Protein AF-A0A2I1H1J3-F1 (afdb_monomer_lite)

Radius of gyration: 16.1 Å; chains: 1; bounding box: 43×46×36 Å

Structure (mmCIF, N/CA/C/O backbone):
data_AF-A0A2I1H1J3-F1
#
_entry.id   AF-A0A2I1H1J3-F1
#
loop_
_atom_site.group_PDB
_atom_site.id
_atom_site.type_symbol
_atom_site.label_atom_id
_atom_site.label_alt_id
_atom_site.label_comp_id
_atom_site.label_asym_id
_atom_site.label_entity_id
_atom_site.label_seq_id
_atom_site.pdbx_PDB_ins_code
_atom_site.Cartn_x
_atom_site.Cartn_y
_atom_site.Cartn_z
_atom_site.occupancy
_atom_site.B_iso_or_equiv
_atom_site.auth_seq_id
_atom_site.auth_comp_id
_atom_site.auth_asym_id
_atom_site.auth_atom_id
_atom_site.pdbx_PDB_model_num
ATOM 1 N N . MET A 1 1 ? -4.679 -10.889 -1.561 1.00 86.31 1 MET A N 1
ATOM 2 C CA . MET A 1 1 ? -4.062 -10.922 -0.211 1.00 86.31 1 MET A CA 1
ATOM 3 C C . MET A 1 1 ? -4.947 -10.312 0.877 1.00 86.31 1 MET A C 1
ATOM 5 O O . MET A 1 1 ? -5.263 -11.012 1.830 1.00 86.31 1 MET A O 1
ATOM 9 N N . ILE A 1 2 ? -5.384 -9.053 0.750 1.00 91.06 2 ILE A N 1
ATOM 10 C CA . ILE A 1 2 ? -6.146 -8.330 1.795 1.00 91.06 2 ILE A CA 1
ATOM 11 C C . ILE A 1 2 ? -7.369 -9.123 2.304 1.00 91.06 2 ILE A C 1
ATOM 13 O O . ILE A 1 2 ? -7.549 -9.277 3.508 1.00 91.06 2 ILE A O 1
ATOM 17 N N . ASN A 1 3 ? -8.158 -9.726 1.405 1.00 92.06 3 ASN A N 1
ATOM 18 C CA . ASN A 1 3 ? -9.296 -10.580 1.784 1.00 92.06 3 ASN A CA 1
ATOM 19 C C . ASN A 1 3 ? -8.911 -11.769 2.676 1.00 92.06 3 ASN A C 1
ATOM 21 O O . ASN A 1 3 ? -9.676 -12.155 3.556 1.00 92.06 3 ASN A O 1
ATOM 25 N N . HIS A 1 4 ? -7.735 -12.356 2.458 1.00 91.75 4 HIS A N 1
ATOM 26 C CA . HIS A 1 4 ? -7.240 -13.437 3.299 1.00 91.75 4 HIS A CA 1
ATOM 27 C C . HIS A 1 4 ? -6.828 -12.910 4.681 1.00 91.75 4 HIS A C 1
ATOM 29 O O . HIS A 1 4 ? -7.232 -13.499 5.676 1.00 91.75 4 HIS A O 1
ATOM 35 N N . LEU A 1 5 ? -6.124 -11.771 4.751 1.00 92.75 5 LEU A N 1
ATOM 36 C CA . LEU A 1 5 ? -5.789 -11.106 6.021 1.00 92.75 5 LEU A CA 1
ATOM 37 C C . LEU A 1 5 ? -7.047 -10.765 6.840 1.00 92.75 5 LEU A C 1
ATOM 39 O O . LEU A 1 5 ? -7.086 -10.988 8.047 1.00 92.75 5 LEU A O 1
ATOM 43 N N . ARG A 1 6 ? -8.124 -10.335 6.170 1.00 92.31 6 ARG A N 1
ATOM 44 C CA . ARG A 1 6 ? -9.433 -10.119 6.804 1.00 92.31 6 ARG A CA 1
ATOM 45 C C . ARG A 1 6 ? -10.005 -11.400 7.418 1.00 92.31 6 ARG A C 1
ATOM 47 O O . ARG A 1 6 ? -10.479 -11.366 8.547 1.00 92.31 6 ARG A O 1
ATOM 54 N N . ARG A 1 7 ? -9.950 -12.527 6.696 1.00 92.81 7 ARG A N 1
ATOM 55 C CA . ARG A 1 7 ? -10.462 -13.827 7.176 1.00 92.81 7 ARG A CA 1
ATOM 56 C C . ARG A 1 7 ? -9.697 -14.347 8.392 1.00 92.81 7 ARG A C 1
ATOM 58 O O . ARG A 1 7 ? -10.318 -14.905 9.285 1.00 92.81 7 ARG A O 1
ATOM 65 N N . VAL A 1 8 ? -8.379 -14.148 8.437 1.00 93.00 8 VAL A N 1
ATOM 66 C CA . VAL A 1 8 ? -7.539 -14.580 9.571 1.00 93.00 8 VAL A CA 1
ATOM 67 C C . VAL A 1 8 ? -7.526 -13.576 10.730 1.00 93.00 8 VAL A C 1
ATOM 69 O O . VAL A 1 8 ? -6.800 -13.771 11.698 1.00 93.00 8 VAL A O 1
ATOM 72 N N . GLY A 1 9 ? -8.324 -12.505 10.651 1.00 92.44 9 GLY A N 1
ATOM 73 C CA . GLY A 1 9 ? -8.470 -11.536 11.735 1.00 92.44 9 GLY A CA 1
ATOM 74 C C . GLY A 1 9 ? -7.231 -10.676 11.970 1.00 92.44 9 GLY A C 1
ATOM 75 O O . GLY A 1 9 ? -6.959 -10.325 13.117 1.00 92.44 9 GLY A O 1
ATOM 76 N N . ASP A 1 10 ? -6.503 -10.335 10.904 1.00 94.25 10 ASP A N 1
ATOM 77 C CA . ASP A 1 10 ? -5.283 -9.536 10.981 1.00 94.25 10 ASP A CA 1
ATOM 78 C C . ASP A 1 10 ? -5.485 -8.228 11.792 1.00 94.25 10 ASP A C 1
ATOM 80 O O . ASP A 1 10 ? -6.447 -7.491 11.530 1.00 94.25 10 ASP A O 1
ATOM 84 N N . PRO A 1 11 ? -4.609 -7.918 12.774 1.00 93.44 11 PRO A N 1
ATOM 85 C CA . PRO A 1 11 ? -4.817 -6.805 13.699 1.00 93.44 11 PRO A CA 1
ATOM 86 C C . PRO A 1 11 ? -4.933 -5.437 13.029 1.00 93.44 11 PRO A C 1
ATOM 88 O O . PRO A 1 11 ? -5.719 -4.611 13.497 1.00 93.44 11 PRO A O 1
ATOM 91 N N . LEU A 1 12 ? -4.174 -5.190 11.954 1.00 94.38 12 LEU A N 1
ATOM 92 C CA . LEU A 1 12 ? -4.230 -3.918 11.240 1.00 94.38 12 LEU A CA 1
ATOM 93 C C . LEU A 1 12 ? -5.479 -3.862 10.362 1.00 94.38 12 LEU A C 1
ATOM 95 O O . LEU A 1 12 ? -6.182 -2.853 10.369 1.00 94.38 12 LEU A O 1
ATOM 99 N N . ILE A 1 13 ? -5.807 -4.952 9.659 1.00 94.94 13 ILE A N 1
ATOM 100 C CA . ILE A 1 13 ? -7.008 -5.008 8.810 1.00 94.94 13 ILE A CA 1
ATOM 101 C C . ILE A 1 13 ? -8.285 -4.754 9.620 1.00 94.94 13 ILE A C 1
ATOM 103 O O . ILE A 1 13 ? -9.188 -4.074 9.136 1.00 94.94 13 ILE A O 1
ATOM 107 N N . ARG A 1 14 ? -8.346 -5.210 10.877 1.00 94.00 14 ARG A N 1
ATOM 108 C CA . ARG A 1 14 ? -9.486 -4.960 11.782 1.00 94.00 14 ARG A CA 1
ATOM 109 C C . ARG A 1 14 ? -9.678 -3.491 12.169 1.00 94.00 14 ARG A C 1
ATOM 111 O O . ARG A 1 14 ? -10.734 -3.156 12.696 1.00 94.00 14 ARG A O 1
ATOM 118 N N . LYS A 1 15 ? -8.689 -2.621 11.939 1.00 94.56 15 LYS A N 1
ATOM 119 C CA . LYS A 1 15 ? -8.800 -1.173 12.194 1.00 94.56 15 LYS A CA 1
ATOM 120 C C . LYS A 1 15 ? -9.496 -0.416 11.065 1.00 94.56 15 LYS A C 1
ATOM 122 O O . LYS A 1 15 ? -9.845 0.745 11.253 1.00 94.56 15 LYS A O 1
ATOM 127 N N . PHE A 1 16 ? -9.694 -1.040 9.905 1.00 92.75 16 PHE A N 1
ATOM 128 C CA . PHE A 1 16 ? -10.387 -0.408 8.790 1.00 92.75 16 PHE A CA 1
ATOM 129 C C . PHE A 1 16 ? -11.897 -0.613 8.890 1.00 92.75 16 PHE A C 1
ATOM 131 O O . PHE A 1 16 ? -12.374 -1.725 9.113 1.00 92.75 16 PHE A O 1
ATOM 138 N N . ASN A 1 17 ? -12.655 0.444 8.598 1.00 88.25 17 ASN A N 1
ATOM 139 C CA . ASN A 1 17 ? -14.065 0.292 8.257 1.00 88.25 17 ASN A CA 1
ATOM 140 C C . ASN A 1 17 ? -14.162 -0.508 6.953 1.00 88.25 17 ASN A C 1
ATOM 142 O O . ASN A 1 17 ? -13.478 -0.177 5.980 1.00 88.25 17 ASN A O 1
ATOM 146 N N . ASN A 1 18 ? -15.028 -1.525 6.911 1.00 85.06 18 ASN A N 1
ATOM 147 C CA . ASN A 1 18 ? -15.169 -2.385 5.732 1.00 85.06 18 ASN A CA 1
ATOM 148 C C . ASN A 1 18 ? -15.432 -1.566 4.458 1.00 85.06 18 ASN A C 1
ATOM 150 O O . ASN A 1 18 ? -14.759 -1.776 3.454 1.00 85.06 18 ASN A O 1
ATOM 154 N N . GLU A 1 19 ? -16.329 -0.583 4.517 1.00 87.12 19 GLU A N 1
ATOM 155 C CA . GLU A 1 19 ? -16.671 0.295 3.388 1.00 87.12 19 GLU A CA 1
ATOM 156 C C . GLU A 1 19 ? -15.478 1.096 2.854 1.00 87.12 19 GLU A C 1
ATOM 158 O O . GLU A 1 19 ? -15.380 1.348 1.659 1.00 87.12 19 GLU A O 1
ATOM 163 N N . HIS A 1 20 ? -14.524 1.452 3.716 1.00 87.56 20 HIS A N 1
ATOM 164 C CA . HIS A 1 20 ? -13.333 2.203 3.319 1.00 87.56 20 HIS A CA 1
ATOM 165 C C . HIS A 1 20 ? -12.200 1.314 2.798 1.00 87.56 20 HIS A C 1
ATOM 167 O O . HIS A 1 20 ? -11.262 1.834 2.192 1.00 87.56 20 HIS A O 1
ATOM 173 N N . LEU A 1 21 ? -12.259 0.003 3.047 1.00 91.94 21 LEU A N 1
ATOM 174 C CA . LEU A 1 21 ? -11.265 -0.959 2.572 1.00 91.94 21 LEU A CA 1
ATOM 175 C C . LEU A 1 21 ? -11.683 -1.617 1.250 1.00 91.94 21 LEU A C 1
ATOM 177 O O . LEU A 1 21 ? -10.824 -1.942 0.435 1.00 91.94 21 LEU A O 1
ATOM 181 N N . GLN A 1 22 ? -12.988 -1.787 1.013 1.00 92.56 22 GLN A N 1
ATOM 182 C CA . GLN A 1 22 ? -13.521 -2.419 -0.200 1.00 92.56 22 GLN A CA 1
ATOM 183 C C . GLN A 1 22 ? -13.042 -1.771 -1.513 1.00 92.56 22 GLN A C 1
ATOM 185 O O . GLN A 1 22 ? -12.648 -2.528 -2.400 1.00 92.56 22 GLN A O 1
ATOM 190 N N . PRO A 1 23 ? -12.978 -0.430 -1.660 1.00 92.75 23 PRO A N 1
ATOM 191 C CA . PRO A 1 23 ? -12.467 0.185 -2.886 1.00 92.75 23 PRO A CA 1
ATOM 192 C C . PRO A 1 23 ? -11.043 -0.268 -3.222 1.00 92.75 23 PRO A C 1
ATOM 194 O O . PRO A 1 23 ? -10.770 -0.644 -4.357 1.00 92.75 23 PRO A O 1
ATOM 197 N N . VAL A 1 24 ? -10.166 -0.338 -2.215 1.00 92.88 24 VAL A N 1
ATOM 198 C CA . VAL A 1 24 ? -8.774 -0.786 -2.378 1.00 92.88 24 VAL A CA 1
ATOM 199 C C . VAL A 1 24 ? -8.688 -2.278 -2.695 1.00 92.88 24 VAL A C 1
ATOM 201 O O . VAL A 1 24 ? -7.768 -2.705 -3.371 1.00 92.88 24 VAL A O 1
ATOM 204 N N . ILE A 1 25 ? -9.634 -3.092 -2.226 1.00 92.56 25 ILE A N 1
ATOM 205 C CA . ILE A 1 25 ? -9.666 -4.527 -2.548 1.00 92.56 25 ILE A CA 1
ATOM 206 C C . ILE A 1 25 ? -10.127 -4.762 -3.990 1.00 92.56 25 ILE A C 1
ATOM 208 O O . ILE A 1 25 ? -9.628 -5.678 -4.643 1.00 92.56 25 ILE A O 1
ATOM 212 N N . ASN A 1 26 ? -11.106 -3.984 -4.453 1.00 91.12 26 ASN A N 1
ATOM 213 C CA . ASN A 1 26 ? -11.849 -4.290 -5.674 1.00 91.12 26 ASN A CA 1
ATOM 214 C C . ASN A 1 26 ? -11.339 -3.533 -6.904 1.00 91.12 26 ASN A C 1
ATOM 216 O O . ASN A 1 26 ? -11.649 -3.941 -8.019 1.00 91.12 26 ASN A O 1
ATOM 220 N N . HIS A 1 27 ? -10.588 -2.443 -6.725 1.00 90.56 27 HIS A N 1
ATOM 221 C CA . HIS A 1 27 ? -10.226 -1.554 -7.825 1.00 90.56 27 HIS A CA 1
ATOM 222 C C . HIS A 1 27 ? -8.706 -1.414 -7.989 1.00 90.56 27 HIS A C 1
ATOM 224 O O . HIS A 1 27 ? -7.995 -0.968 -7.087 1.00 90.56 27 HIS A O 1
ATOM 230 N N . SER A 1 28 ? -8.209 -1.735 -9.188 1.00 88.81 28 SER A N 1
ATOM 231 C CA . SER A 1 28 ? -6.777 -1.731 -9.522 1.00 88.81 28 SER A CA 1
ATOM 232 C C . SER A 1 28 ? -6.124 -0.352 -9.414 1.00 88.81 28 SER A C 1
ATOM 234 O O . SER A 1 28 ? -4.973 -0.282 -9.007 1.00 88.81 28 SER A O 1
ATOM 236 N N . ALA A 1 29 ? -6.853 0.739 -9.678 1.00 89.75 29 ALA A N 1
ATOM 237 C CA . ALA A 1 29 ? -6.331 2.110 -9.550 1.00 89.75 29 ALA A CA 1
ATOM 238 C C . ALA A 1 29 ? -5.817 2.480 -8.141 1.00 89.75 29 ALA A C 1
ATOM 240 O O . ALA A 1 29 ? -5.108 3.466 -7.974 1.00 89.75 29 ALA A O 1
ATOM 241 N N . TYR A 1 30 ? -6.130 1.714 -7.090 1.00 91.31 30 TYR A N 1
ATOM 242 C CA . TYR A 1 30 ? -5.497 1.936 -5.782 1.00 91.31 30 TYR A CA 1
ATOM 243 C C . TYR A 1 30 ? -4.120 1.289 -5.660 1.00 91.31 30 TYR A C 1
ATOM 245 O O . TYR A 1 30 ? -3.388 1.643 -4.742 1.00 91.31 30 TYR A O 1
ATOM 253 N N . HIS A 1 31 ? -3.750 0.386 -6.564 1.00 90.94 31 HIS A N 1
ATOM 254 C CA . HIS A 1 31 ? -2.475 -0.319 -6.567 1.00 90.94 31 HIS A CA 1
ATOM 255 C C . HIS A 1 31 ? -1.458 0.385 -7.459 1.00 90.94 31 HIS A C 1
ATOM 257 O O . HIS A 1 31 ? -1.802 1.046 -8.432 1.00 90.94 31 HIS A O 1
ATOM 263 N N . SER A 1 32 ? -0.190 0.332 -7.068 1.00 90.62 32 SER A N 1
ATOM 264 C CA . SER A 1 32 ? 0.884 0.937 -7.852 1.00 90.62 32 SER A CA 1
ATOM 265 C C . SER A 1 32 ? 1.082 0.184 -9.171 1.00 90.62 32 SER A C 1
ATOM 267 O O . SER A 1 32 ? 1.084 -1.048 -9.148 1.00 90.62 32 SER A O 1
ATOM 269 N N . PRO A 1 33 ? 1.296 0.881 -10.296 1.00 91.00 33 PRO A N 1
ATOM 270 C CA . PRO A 1 33 ? 1.699 0.237 -11.536 1.00 91.00 33 PRO A CA 1
ATOM 271 C C . PRO A 1 33 ? 3.089 -0.398 -11.403 1.00 91.00 33 PRO A C 1
ATOM 273 O O . PRO A 1 33 ? 3.996 0.164 -10.786 1.00 91.00 33 PRO A O 1
ATOM 276 N N . GLU A 1 34 ? 3.248 -1.564 -12.027 1.00 93.00 34 GLU A N 1
ATOM 277 C CA . GLU A 1 34 ? 4.518 -2.275 -12.174 1.00 93.00 34 GLU A CA 1
ATOM 278 C C . GLU A 1 34 ? 5.058 -2.058 -13.592 1.00 93.00 34 GLU A C 1
ATOM 280 O O . GLU A 1 34 ? 4.486 -2.540 -14.572 1.00 93.00 34 GLU A O 1
ATOM 285 N N . ILE A 1 35 ? 6.165 -1.329 -13.715 1.00 92.31 35 ILE A N 1
ATOM 286 C CA . ILE A 1 35 ? 6.758 -0.944 -14.998 1.00 92.31 35 ILE A CA 1
ATOM 287 C C . ILE A 1 35 ? 8.025 -1.763 -15.211 1.00 92.31 35 ILE A C 1
ATOM 289 O O . ILE A 1 35 ? 8.907 -1.802 -14.358 1.00 92.31 35 ILE A O 1
ATOM 293 N N . SER A 1 36 ? 8.134 -2.440 -16.353 1.00 91.88 36 SER A N 1
ATOM 294 C CA . SER A 1 36 ? 9.368 -3.146 -16.696 1.00 91.88 36 SER A CA 1
ATOM 295 C C . SER A 1 36 ? 10.364 -2.177 -17.325 1.00 91.88 36 SER A C 1
ATOM 297 O O . SER A 1 36 ? 10.156 -1.716 -18.445 1.00 91.88 36 SER A O 1
ATOM 299 N N . GLU A 1 37 ? 11.485 -1.958 -16.652 1.00 92.25 37 GLU A N 1
ATOM 300 C CA . GLU A 1 37 ? 12.564 -1.079 -17.110 1.00 92.25 37 GLU A CA 1
ATOM 301 C C . GLU A 1 37 ? 13.866 -1.864 -17.275 1.00 92.25 37 GLU A C 1
ATOM 303 O O . GLU A 1 37 ? 14.034 -2.958 -16.723 1.00 92.25 37 GLU A O 1
ATOM 308 N N . THR A 1 38 ? 14.785 -1.333 -18.075 1.00 89.44 38 THR A N 1
ATOM 309 C CA . THR A 1 38 ? 16.139 -1.884 -18.188 1.00 89.44 38 THR A CA 1
ATOM 310 C C . THR A 1 38 ? 16.917 -1.529 -16.923 1.00 89.44 38 THR A C 1
ATOM 312 O O . THR A 1 38 ? 16.853 -0.399 -16.445 1.00 89.44 38 THR A O 1
ATOM 315 N N . ASP A 1 39 ? 17.610 -2.502 -16.334 1.00 87.25 39 ASP A N 1
ATOM 316 C CA . ASP A 1 39 ? 18.468 -2.250 -15.179 1.00 87.25 39 ASP A CA 1
ATOM 317 C C . ASP A 1 39 ? 19.853 -1.821 -15.673 1.00 87.25 39 ASP A C 1
ATOM 319 O O . ASP A 1 39 ? 20.711 -2.664 -15.919 1.00 87.25 39 ASP A O 1
ATOM 323 N N . GLU A 1 40 ? 20.043 -0.516 -15.883 1.00 83.81 40 GLU A N 1
ATOM 324 C CA . GLU A 1 40 ? 21.299 0.043 -16.413 1.00 83.81 40 GLU A CA 1
ATOM 325 C C . GLU A 1 40 ? 22.507 -0.240 -15.506 1.00 83.81 40 GLU A C 1
ATOM 327 O O . GLU A 1 40 ? 23.624 -0.396 -15.987 1.00 83.81 40 GLU A O 1
ATOM 332 N N . GLU A 1 41 ? 22.278 -0.397 -14.199 1.00 81.44 41 GLU A N 1
ATOM 333 C CA . GLU A 1 41 ? 23.307 -0.759 -13.216 1.00 81.44 41 GLU A CA 1
ATOM 334 C C . GLU A 1 41 ? 23.724 -2.235 -13.301 1.00 81.44 41 GLU A C 1
ATOM 336 O O . GLU A 1 41 ? 24.706 -2.649 -12.683 1.00 81.44 41 GLU A O 1
ATOM 341 N N . ASN A 1 42 ? 22.971 -3.062 -14.031 1.00 78.81 42 ASN A N 1
ATOM 342 C CA . ASN A 1 42 ? 23.224 -4.487 -14.136 1.00 78.81 42 ASN A CA 1
ATOM 343 C C . ASN A 1 42 ? 23.978 -4.814 -15.435 1.00 78.81 42 ASN A C 1
ATOM 345 O O . ASN A 1 42 ? 23.379 -4.766 -16.513 1.00 78.81 42 ASN A O 1
ATOM 349 N N . PRO A 1 43 ? 25.236 -5.294 -15.363 1.00 74.75 43 PRO A N 1
ATOM 350 C CA . PRO A 1 43 ? 26.037 -5.613 -16.548 1.00 74.75 43 PRO A CA 1
ATOM 351 C C . PRO A 1 43 ? 25.412 -6.691 -17.444 1.00 74.75 43 PRO A C 1
ATOM 353 O O . PRO A 1 43 ? 25.741 -6.795 -18.620 1.00 74.75 43 PRO A O 1
ATOM 356 N N . SER A 1 44 ? 24.505 -7.511 -16.897 1.00 80.94 44 SER A N 1
ATOM 357 C CA . SER A 1 44 ? 23.793 -8.545 -17.658 1.00 80.94 44 SER A CA 1
ATOM 358 C C . SER A 1 44 ? 22.590 -8.025 -18.458 1.00 80.94 44 SER A C 1
ATOM 360 O O . SER A 1 44 ? 21.914 -8.825 -19.105 1.00 80.94 44 SER A O 1
ATOM 362 N N . GLY A 1 45 ? 22.275 -6.724 -18.386 1.00 78.00 45 GLY A N 1
ATOM 363 C CA . GLY A 1 45 ? 21.159 -6.101 -19.110 1.00 78.00 45 GLY A CA 1
ATOM 364 C C . GLY A 1 45 ? 19.778 -6.630 -18.705 1.00 78.00 45 GLY A C 1
ATOM 365 O O . GLY A 1 45 ? 18.803 -6.500 -19.449 1.00 78.00 45 GLY A O 1
ATOM 366 N N . LYS A 1 46 ? 19.672 -7.288 -17.543 1.00 85.06 46 LYS A N 1
ATOM 367 C CA . LYS A 1 46 ? 18.402 -7.842 -17.063 1.00 85.06 46 LYS A CA 1
ATOM 368 C C . LYS A 1 46 ? 17.412 -6.716 -16.777 1.00 85.06 46 LYS A C 1
ATOM 370 O O . LYS A 1 46 ? 17.774 -5.637 -16.331 1.00 85.06 46 LYS A O 1
ATOM 375 N N . ARG A 1 47 ? 16.127 -6.989 -17.000 1.00 90.25 47 ARG A N 1
ATOM 376 C CA . ARG A 1 47 ? 15.057 -6.035 -16.685 1.00 90.25 47 ARG A CA 1
ATOM 377 C C . ARG A 1 47 ? 14.715 -6.057 -15.197 1.00 90.25 47 ARG A C 1
ATOM 379 O O . ARG A 1 47 ? 14.623 -7.134 -14.596 1.00 90.25 47 ARG A O 1
ATOM 386 N N . LYS A 1 48 ? 14.444 -4.879 -14.644 1.00 91.75 48 LYS A N 1
ATOM 387 C CA . LYS A 1 48 ? 13.864 -4.670 -13.312 1.00 91.75 48 LYS A CA 1
ATOM 388 C C . LYS A 1 48 ? 12.385 -4.306 -13.424 1.00 91.75 48 LYS A C 1
ATOM 390 O O . LYS A 1 48 ? 11.915 -3.886 -14.482 1.00 91.75 48 LYS A O 1
ATOM 395 N N . ILE A 1 49 ? 11.652 -4.515 -12.338 1.00 92.19 49 ILE A N 1
ATOM 396 C CA . ILE A 1 49 ? 10.289 -4.014 -12.173 1.00 92.19 49 ILE A CA 1
ATOM 397 C C . ILE A 1 49 ? 10.362 -2.790 -11.268 1.00 92.19 49 ILE A C 1
ATOM 399 O O . ILE A 1 49 ? 10.794 -2.898 -10.121 1.00 92.19 49 ILE A O 1
ATOM 403 N N . VAL A 1 50 ? 9.963 -1.639 -11.792 1.00 92.81 50 VAL A N 1
ATOM 404 C CA . VAL A 1 50 ? 9.892 -0.373 -11.069 1.00 92.81 50 VAL A CA 1
ATOM 405 C C . VAL A 1 50 ? 8.444 -0.108 -10.684 1.00 92.81 50 VAL A C 1
ATOM 407 O O . VAL A 1 50 ? 7.546 -0.150 -11.523 1.00 92.81 50 VAL A O 1
ATOM 410 N N . ILE A 1 51 ? 8.220 0.141 -9.398 1.00 92.00 51 ILE A N 1
ATOM 411 C CA . ILE A 1 51 ? 6.913 0.439 -8.825 1.00 92.00 51 ILE A CA 1
ATOM 412 C C . ILE A 1 51 ? 6.854 1.930 -8.511 1.00 92.00 51 ILE A C 1
ATOM 414 O O . ILE A 1 51 ? 7.521 2.398 -7.586 1.00 92.00 51 ILE A O 1
ATOM 418 N N . ARG A 1 52 ? 6.003 2.658 -9.235 1.00 92.62 52 ARG A N 1
ATOM 419 C CA . ARG A 1 52 ? 5.765 4.098 -9.038 1.00 92.62 52 ARG A CA 1
ATOM 420 C C . ARG A 1 52 ? 4.442 4.336 -8.326 1.00 92.62 52 ARG A C 1
ATOM 422 O O . ARG A 1 52 ? 3.530 3.519 -8.403 1.00 92.62 52 ARG A O 1
ATOM 429 N N . ASP A 1 53 ? 4.340 5.423 -7.573 1.00 91.69 53 ASP A N 1
ATOM 430 C CA . ASP A 1 53 ? 3.083 5.809 -6.921 1.00 91.69 53 ASP A CA 1
ATOM 431 C C . ASP A 1 53 ? 2.289 6.793 -7.773 1.00 91.69 53 ASP A C 1
ATOM 433 O O . ASP A 1 53 ? 2.836 7.470 -8.635 1.00 91.69 53 ASP A O 1
ATOM 437 N N . PHE A 1 54 ? 0.998 6.934 -7.474 1.00 91.88 54 PHE A N 1
ATOM 438 C CA . PHE A 1 54 ? 0.215 8.046 -8.002 1.00 91.88 54 PHE A CA 1
ATOM 439 C C . PHE A 1 54 ? 0.359 9.287 -7.121 1.00 91.88 54 PHE A C 1
ATOM 441 O O . PHE A 1 54 ? 0.415 9.192 -5.884 1.00 91.88 54 PHE A O 1
ATOM 448 N N . LYS A 1 55 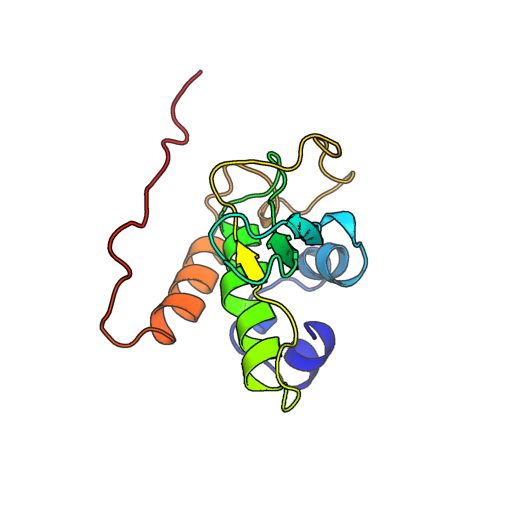? 0.345 10.462 -7.755 1.00 90.62 55 LYS A N 1
ATOM 449 C CA . LYS A 1 55 ? 0.452 11.765 -7.081 1.00 90.62 55 LYS A CA 1
ATOM 450 C C . LYS A 1 55 ? -0.702 12.010 -6.105 1.00 90.62 55 LYS A C 1
ATOM 452 O O . LY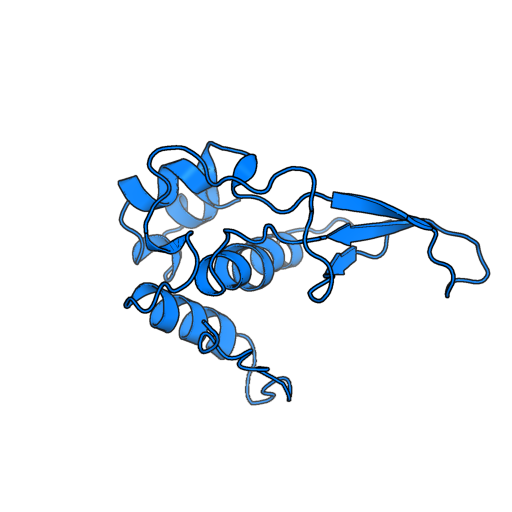S A 1 55 ? -0.480 12.520 -5.012 1.00 90.62 55 LYS A O 1
ATOM 457 N N . TRP A 1 56 ? -1.913 11.565 -6.448 1.00 92.25 56 TRP A N 1
ATOM 458 C CA . TRP A 1 56 ? -3.112 11.718 -5.615 1.00 92.25 56 TRP A CA 1
ATOM 459 C C . TRP A 1 56 ? -3.154 10.797 -4.386 1.00 92.25 56 TRP A C 1
ATOM 461 O O . TRP A 1 56 ? -3.970 11.017 -3.482 1.00 92.25 56 TRP A O 1
ATOM 471 N N . ARG A 1 57 ? -2.295 9.770 -4.325 1.00 92.44 57 ARG A N 1
ATOM 472 C CA . ARG A 1 57 ? -2.305 8.780 -3.246 1.00 92.44 57 ARG A CA 1
ATOM 473 C C . ARG A 1 57 ? -1.699 9.355 -1.965 1.00 92.44 57 ARG A C 1
ATOM 475 O O . ARG A 1 57 ? -0.653 9.991 -1.979 1.00 92.44 57 ARG A O 1
ATOM 482 N N . SER A 1 58 ? -2.333 9.107 -0.828 1.00 93.44 58 SER A N 1
ATOM 483 C CA . SER A 1 58 ? -1.789 9.493 0.475 1.00 93.44 58 SER A CA 1
ATOM 484 C C . SER A 1 58 ? -0.539 8.681 0.828 1.00 93.44 58 SER A C 1
ATOM 486 O O . SER A 1 58 ? -0.429 7.507 0.467 1.00 93.44 58 SER A O 1
ATOM 488 N N . SER A 1 59 ? 0.362 9.252 1.629 1.00 91.50 59 SER A N 1
ATOM 489 C CA . SER A 1 59 ? 1.469 8.495 2.234 1.00 91.50 59 SER A CA 1
ATOM 490 C C . SER A 1 59 ? 0.969 7.314 3.072 1.00 91.50 59 SER A C 1
ATOM 492 O O . SER A 1 59 ? 1.543 6.232 3.018 1.00 91.50 59 SER A O 1
ATOM 494 N N . THR A 1 60 ? -0.161 7.470 3.764 1.00 94.44 60 THR A N 1
ATOM 495 C CA . THR A 1 60 ? -0.817 6.395 4.521 1.00 94.44 60 THR A CA 1
ATOM 496 C C . THR A 1 60 ? -1.183 5.195 3.645 1.00 94.44 60 THR A C 1
ATOM 498 O O . THR A 1 60 ? -0.933 4.052 4.019 1.00 94.44 60 THR A O 1
ATOM 501 N N . CYS A 1 61 ? -1.742 5.435 2.461 1.00 94.25 61 CYS A N 1
ATOM 502 C CA . CYS A 1 61 ? -2.120 4.380 1.528 1.00 94.25 61 CYS A CA 1
ATOM 503 C C . CYS A 1 61 ? -0.902 3.721 0.885 1.00 94.25 61 CYS A C 1
ATOM 505 O O . CYS A 1 61 ? -0.865 2.494 0.794 1.00 94.25 61 CYS A O 1
ATOM 507 N N . ARG A 1 62 ? 0.127 4.508 0.551 1.00 92.12 62 ARG A N 1
ATOM 508 C CA . ARG A 1 62 ? 1.422 3.986 0.087 1.00 92.12 62 ARG A CA 1
ATOM 509 C C . ARG A 1 62 ? 2.032 3.033 1.112 1.00 92.12 62 ARG A C 1
ATOM 511 O O . ARG A 1 62 ? 2.348 1.901 0.764 1.00 92.12 62 ARG A O 1
ATOM 518 N N . MET A 1 63 ? 2.112 3.445 2.379 1.00 92.69 63 MET A N 1
ATOM 519 C CA . MET A 1 63 ? 2.650 2.612 3.460 1.00 92.69 63 MET A CA 1
ATOM 520 C C . MET A 1 63 ? 1.825 1.346 3.686 1.00 92.69 63 MET A C 1
ATOM 522 O O . MET A 1 63 ? 2.388 0.267 3.849 1.00 92.69 63 MET A O 1
ATOM 526 N N . PHE A 1 64 ? 0.495 1.451 3.665 1.00 94.69 64 PHE A N 1
ATOM 527 C CA . PHE A 1 64 ? -0.365 0.281 3.801 1.00 94.69 64 PHE A CA 1
ATOM 528 C C . PHE A 1 64 ? -0.120 -0.743 2.686 1.00 94.69 64 PHE A C 1
ATOM 530 O O . PHE A 1 64 ? 0.055 -1.923 2.966 1.00 94.69 64 PHE A O 1
ATOM 537 N N . LEU A 1 65 ? -0.083 -0.315 1.426 1.00 93.19 65 LEU A N 1
ATOM 538 C CA . LEU A 1 65 ? 0.086 -1.242 0.308 1.00 93.19 65 LEU A CA 1
ATOM 539 C C . LEU A 1 65 ? 1.516 -1.790 0.237 1.00 93.19 65 LEU A C 1
ATOM 541 O O . LEU A 1 65 ? 1.703 -3.002 0.290 1.00 93.19 65 LEU A O 1
ATOM 545 N N . ARG A 1 66 ? 2.513 -0.903 0.204 1.00 89.94 66 ARG A N 1
ATOM 546 C CA . ARG A 1 66 ? 3.916 -1.270 -0.036 1.00 89.94 66 ARG A CA 1
ATOM 547 C C . ARG A 1 66 ? 4.571 -1.911 1.182 1.00 89.94 66 ARG A C 1
ATOM 549 O O . ARG A 1 66 ? 5.206 -2.954 1.082 1.00 89.94 66 ARG A O 1
ATOM 556 N N . ASN A 1 67 ? 4.428 -1.289 2.348 1.00 90.69 67 ASN A N 1
ATOM 557 C CA . ASN A 1 67 ? 5.185 -1.717 3.522 1.00 90.69 67 ASN A CA 1
ATOM 558 C C . ASN A 1 67 ? 4.447 -2.822 4.266 1.00 90.69 67 ASN A C 1
ATOM 560 O O . ASN A 1 67 ? 5.080 -3.725 4.791 1.00 90.69 67 ASN A O 1
ATOM 564 N N . TYR A 1 68 ? 3.114 -2.776 4.305 1.00 93.50 68 TYR A N 1
ATOM 565 C CA . TYR A 1 68 ? 2.344 -3.780 5.030 1.00 93.50 68 TYR A CA 1
ATOM 566 C C . TYR A 1 68 ? 1.889 -4.935 4.133 1.00 93.50 68 TYR A C 1
ATOM 568 O O . TYR A 1 68 ? 2.230 -6.091 4.384 1.00 93.50 68 TYR A O 1
ATOM 576 N N . ILE A 1 69 ? 1.117 -4.657 3.079 1.00 93.38 69 ILE A N 1
ATOM 577 C CA . ILE A 1 69 ? 0.523 -5.716 2.251 1.00 93.38 69 ILE A CA 1
ATOM 578 C C . ILE A 1 69 ? 1.580 -6.462 1.437 1.00 93.38 69 ILE A C 1
ATOM 580 O O . ILE A 1 69 ? 1.594 -7.695 1.488 1.00 93.38 69 ILE A O 1
ATOM 584 N N . ASP A 1 70 ? 2.473 -5.766 0.735 1.00 89.50 70 ASP A N 1
ATOM 585 C CA . ASP A 1 70 ? 3.481 -6.433 -0.097 1.00 89.50 70 ASP A CA 1
ATOM 586 C C . ASP A 1 70 ? 4.486 -7.217 0.750 1.00 89.50 70 ASP A C 1
ATOM 588 O O . ASP A 1 70 ? 4.906 -8.307 0.354 1.00 89.50 70 ASP A O 1
ATOM 592 N N . GLN A 1 71 ? 4.793 -6.747 1.963 1.00 88.38 71 GLN A N 1
ATOM 593 C CA . GLN A 1 71 ? 5.560 -7.530 2.929 1.00 88.38 71 GLN A CA 1
ATOM 594 C C . GLN A 1 71 ? 4.822 -8.817 3.313 1.00 88.38 71 GLN A C 1
ATOM 596 O O . GLN A 1 71 ? 5.403 -9.896 3.216 1.00 88.38 71 GLN A O 1
ATOM 601 N N . LYS A 1 72 ? 3.526 -8.752 3.652 1.00 91.38 72 LYS A N 1
ATOM 602 C CA . LYS A 1 72 ? 2.722 -9.953 3.955 1.00 91.38 72 LYS A CA 1
ATOM 603 C C . LYS A 1 72 ? 2.644 -10.924 2.775 1.00 91.38 72 LYS A C 1
ATOM 605 O O . LYS A 1 72 ? 2.555 -12.135 2.982 1.00 91.38 72 LYS A O 1
ATOM 610 N N . ILE A 1 73 ? 2.661 -10.418 1.540 1.00 89.31 73 ILE A N 1
ATOM 611 C CA . ILE A 1 73 ? 2.769 -11.239 0.324 1.00 89.31 73 ILE A CA 1
ATOM 612 C C . ILE A 1 73 ? 4.142 -11.898 0.251 1.00 89.31 73 ILE A C 1
ATOM 614 O O . ILE A 1 73 ? 4.219 -13.108 0.036 1.00 89.31 73 ILE A O 1
ATOM 618 N N . SER A 1 74 ? 5.204 -11.129 0.470 1.00 86.56 74 SER A N 1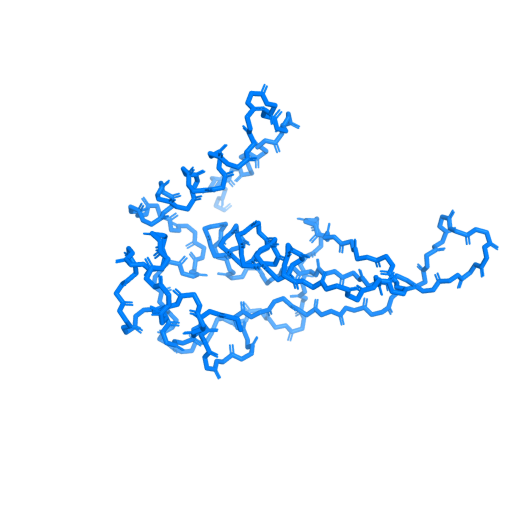
ATOM 619 C CA . SER A 1 74 ? 6.579 -11.621 0.427 1.00 86.56 74 SER A CA 1
ATOM 620 C C . SER A 1 74 ? 6.840 -12.693 1.486 1.00 86.56 74 SER A C 1
ATOM 622 O O . SER A 1 74 ? 7.395 -13.732 1.152 1.00 86.56 74 SER A O 1
ATOM 624 N N . GLU A 1 75 ? 6.381 -12.492 2.724 1.00 87.88 75 GLU A N 1
ATOM 625 C CA . GLU A 1 75 ? 6.501 -13.452 3.834 1.00 87.88 75 GLU A CA 1
ATOM 626 C C . GLU A 1 75 ? 5.795 -14.785 3.539 1.00 87.88 75 GLU A C 1
ATOM 628 O O . GLU A 1 75 ? 6.250 -15.845 3.962 1.00 87.88 75 GLU A O 1
ATOM 633 N N . LYS A 1 76 ? 4.671 -14.749 2.812 1.00 86.81 76 LYS A N 1
ATOM 634 C CA . LYS A 1 76 ? 3.896 -15.954 2.474 1.00 86.81 76 LYS A CA 1
ATOM 635 C C . LYS A 1 76 ? 4.364 -16.643 1.198 1.00 86.81 76 LYS A C 1
ATOM 637 O O . LYS A 1 76 ? 4.066 -17.823 1.004 1.00 86.81 76 LYS A O 1
ATOM 642 N N . SER A 1 77 ? 5.040 -15.924 0.309 1.00 84.69 77 SER A N 1
ATOM 643 C CA . SER A 1 77 ? 5.492 -16.473 -0.963 1.00 84.69 77 SER A CA 1
ATOM 644 C C . SER A 1 77 ? 6.709 -17.369 -0.760 1.00 84.69 77 SER A C 1
ATOM 646 O O . SER A 1 77 ? 7.752 -16.928 -0.294 1.00 84.69 77 SER A O 1
ATOM 648 N N . LYS A 1 78 ? 6.605 -18.627 -1.197 1.00 85.81 78 LYS A N 1
ATOM 649 C CA . LYS A 1 78 ? 7.752 -19.546 -1.308 1.00 85.81 78 LYS A CA 1
ATOM 650 C C . LYS A 1 78 ? 8.434 -19.475 -2.677 1.00 85.81 78 LYS A C 1
ATOM 652 O O . LYS A 1 78 ? 9.367 -20.226 -2.939 1.00 85.81 78 LYS A O 1
ATOM 657 N N . VAL A 1 79 ? 7.936 -18.619 -3.571 1.00 85.12 79 VAL A N 1
ATOM 658 C CA . VAL A 1 79 ? 8.422 -18.509 -4.948 1.00 85.12 79 VAL A CA 1
ATOM 659 C C . VAL A 1 79 ? 9.543 -17.470 -5.006 1.00 85.12 79 VAL A C 1
ATOM 661 O O . VAL A 1 79 ? 9.294 -16.306 -4.674 1.00 85.12 79 VAL A O 1
ATOM 664 N N . PRO A 1 80 ? 10.754 -17.845 -5.463 1.00 80.06 80 PRO A N 1
ATOM 665 C CA . PRO 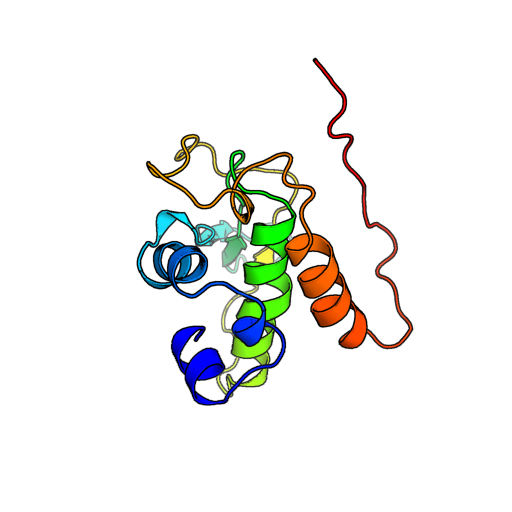A 1 80 ? 11.836 -16.892 -5.667 1.00 80.06 80 PRO A CA 1
ATOM 666 C C . PRO A 1 80 ? 11.457 -15.822 -6.695 1.00 80.06 80 PRO A C 1
ATOM 668 O O . PRO A 1 80 ? 10.936 -16.123 -7.774 1.00 80.06 80 PRO A O 1
ATOM 671 N N . LYS A 1 81 ? 11.754 -14.556 -6.387 1.00 80.69 81 LYS A N 1
ATOM 672 C CA . LYS A 1 81 ? 11.536 -13.450 -7.325 1.00 80.69 81 LYS A CA 1
ATOM 673 C C . LYS A 1 81 ? 12.559 -13.535 -8.462 1.00 80.69 81 LYS A C 1
ATOM 675 O O . LYS A 1 81 ? 13.759 -13.455 -8.230 1.00 80.69 81 LYS A O 1
ATOM 680 N N . LYS A 1 82 ? 12.080 -13.674 -9.704 1.00 82.62 82 LYS A N 1
ATOM 681 C CA . LYS A 1 82 ? 12.932 -13.744 -10.911 1.00 82.62 82 LYS A CA 1
ATOM 682 C C . LYS A 1 82 ? 13.489 -12.387 -11.350 1.00 82.62 82 LYS A C 1
ATOM 684 O O . LYS A 1 82 ? 14.471 -12.341 -12.085 1.00 82.62 82 LYS A O 1
ATOM 689 N N . ARG A 1 83 ? 12.835 -11.294 -10.951 1.00 84.06 83 ARG A N 1
ATOM 690 C CA . ARG A 1 83 ? 13.218 -9.914 -11.273 1.00 84.06 83 ARG A CA 1
ATOM 691 C C . ARG A 1 83 ? 13.344 -9.102 -9.993 1.00 84.06 83 ARG A C 1
ATOM 693 O O . ARG A 1 83 ? 12.603 -9.340 -9.038 1.00 84.06 83 ARG A O 1
ATOM 700 N N . LYS A 1 84 ? 14.268 -8.139 -10.000 1.00 87.19 84 LYS A N 1
ATOM 701 C CA . LYS A 1 84 ? 14.410 -7.143 -8.936 1.00 87.19 84 LYS A CA 1
ATOM 702 C C . LYS A 1 84 ? 13.200 -6.211 -8.985 1.00 87.19 84 LYS A C 1
ATOM 704 O O . LYS A 1 84 ? 12.870 -5.699 -10.052 1.00 87.19 84 LYS A O 1
ATOM 709 N N . TYR A 1 85 ? 12.557 -6.030 -7.840 1.00 88.81 85 TYR A N 1
ATOM 710 C CA . TYR A 1 85 ? 11.505 -5.041 -7.632 1.00 88.81 85 TYR A CA 1
ATOM 711 C C . TYR A 1 85 ? 12.132 -3.813 -6.975 1.00 88.81 85 TYR A C 1
ATOM 713 O O . TYR A 1 85 ? 12.855 -3.961 -5.989 1.00 88.81 85 TYR A O 1
ATOM 721 N N . VAL A 1 86 ? 11.880 -2.630 -7.524 1.00 90.00 86 VAL A N 1
ATOM 722 C CA . VAL A 1 86 ? 12.413 -1.354 -7.037 1.00 90.00 86 VAL A CA 1
ATOM 723 C C . VAL A 1 86 ? 11.247 -0.398 -6.838 1.00 90.00 86 VAL A C 1
ATOM 725 O O . VAL A 1 86 ? 10.479 -0.166 -7.766 1.00 90.00 86 VAL A O 1
ATOM 728 N N . TYR A 1 87 ? 11.105 0.144 -5.632 1.00 89.06 87 TYR A N 1
ATOM 729 C CA . TYR A 1 87 ? 10.137 1.203 -5.367 1.00 89.06 87 TYR A CA 1
ATOM 730 C C . TYR A 1 87 ? 10.765 2.543 -5.723 1.00 89.06 87 TYR A C 1
ATOM 732 O O . TYR A 1 87 ? 11.739 2.952 -5.095 1.00 89.06 87 TYR A O 1
ATOM 740 N N . ASP A 1 88 ? 10.200 3.207 -6.721 1.00 89.81 88 ASP A N 1
ATOM 741 C CA . ASP A 1 88 ? 10.559 4.571 -7.073 1.00 89.81 88 ASP A CA 1
ATOM 742 C C . ASP A 1 88 ? 9.632 5.514 -6.300 1.00 89.81 88 ASP A C 1
ATOM 744 O O . ASP A 1 88 ? 8.401 5.466 -6.424 1.00 89.81 88 ASP A O 1
ATOM 748 N N . ASN A 1 89 ? 10.245 6.285 -5.405 1.00 82.19 89 ASN A N 1
ATOM 749 C CA . ASN A 1 89 ? 9.563 7.256 -4.556 1.00 82.19 89 ASN A CA 1
ATOM 750 C C . ASN A 1 89 ? 9.731 8.688 -5.078 1.00 82.19 89 ASN A C 1
ATOM 752 O O . ASN A 1 89 ? 9.083 9.592 -4.553 1.00 82.19 89 ASN A O 1
ATOM 756 N N . GLU A 1 90 ? 10.605 8.893 -6.064 1.00 85.50 90 GLU A N 1
ATOM 757 C CA . GLU A 1 90 ? 10.921 10.207 -6.623 1.00 85.50 90 GLU A CA 1
ATOM 758 C C . GLU A 1 90 ? 10.013 10.503 -7.816 1.00 85.50 90 GLU A C 1
ATOM 760 O O . GLU A 1 90 ? 9.476 11.605 -7.927 1.00 85.50 90 GLU A O 1
ATOM 765 N N . ASN A 1 91 ? 9.757 9.496 -8.657 1.00 89.31 91 ASN A N 1
ATOM 766 C CA . ASN A 1 91 ? 8.909 9.644 -9.832 1.00 89.31 91 ASN A CA 1
ATOM 767 C C . ASN A 1 91 ? 7.514 9.066 -9.596 1.00 89.31 91 ASN A C 1
ATOM 769 O O . ASN A 1 91 ? 7.317 7.860 -9.406 1.00 89.31 91 ASN A O 1
ATOM 773 N N . PHE A 1 92 ? 6.512 9.938 -9.687 1.00 89.19 92 PHE A N 1
ATOM 774 C CA . PHE A 1 92 ? 5.123 9.507 -9.763 1.00 89.19 92 PHE A CA 1
ATOM 775 C C . PHE A 1 92 ? 4.805 8.945 -11.149 1.00 89.19 92 PHE A C 1
ATOM 777 O O . PHE A 1 92 ? 5.431 9.284 -12.153 1.00 89.19 92 PHE A O 1
ATOM 784 N N . TYR A 1 93 ? 3.809 8.070 -11.199 1.00 90.25 93 TYR A N 1
ATOM 785 C CA . TYR A 1 93 ? 3.201 7.661 -12.450 1.00 90.25 93 TYR A CA 1
ATOM 786 C C . TYR A 1 93 ? 2.267 8.767 -12.941 1.00 90.25 93 TYR A C 1
ATOM 788 O O . TYR A 1 93 ? 1.284 9.101 -12.280 1.00 90.25 93 TYR A O 1
ATOM 796 N N . ASP A 1 94 ? 2.611 9.334 -14.087 1.00 84.88 94 ASP A N 1
ATOM 797 C CA . ASP A 1 94 ? 2.011 10.516 -14.708 1.00 84.88 94 ASP A CA 1
ATOM 798 C C . ASP A 1 94 ? 0.796 10.195 -15.588 1.00 84.88 94 ASP A C 1
ATOM 800 O O . ASP A 1 94 ? -0.027 11.063 -15.849 1.00 84.88 94 ASP A O 1
ATOM 804 N N . LYS A 1 95 ? 0.617 8.939 -16.013 1.00 84.50 95 LYS A N 1
ATOM 805 C CA . LYS A 1 95 ? -0.523 8.573 -16.877 1.00 84.50 95 LYS A CA 1
ATOM 806 C C . LYS A 1 95 ? -1.873 8.508 -16.152 1.00 84.50 95 LYS A C 1
ATOM 808 O O . LYS A 1 95 ? -2.900 8.415 -16.815 1.00 84.50 95 LYS A O 1
ATOM 813 N N . GLU A 1 96 ? -1.882 8.518 -14.818 1.00 81.06 96 GLU A N 1
ATOM 814 C CA . GLU A 1 96 ? -3.097 8.462 -13.991 1.00 81.06 96 GLU A CA 1
ATOM 815 C C . GLU A 1 96 ? -2.996 9.458 -12.827 1.00 81.06 96 GLU A C 1
ATOM 817 O O . GLU A 1 96 ? -2.590 9.127 -11.707 1.00 81.06 96 GLU A O 1
ATOM 822 N N . GLU A 1 97 ? -3.357 10.711 -13.102 1.00 79.00 97 GLU A N 1
ATOM 823 C CA . GLU A 1 97 ? -3.255 11.801 -12.124 1.00 79.00 97 GLU A CA 1
ATOM 824 C C . GLU A 1 97 ? -4.486 11.934 -11.222 1.00 79.00 97 GLU A C 1
ATOM 826 O O . GLU A 1 97 ? -4.395 12.470 -10.113 1.00 79.00 97 GLU A O 1
ATOM 831 N N . GLU A 1 98 ? -5.631 11.410 -11.658 1.00 88.31 98 GLU A N 1
ATOM 832 C CA . GLU A 1 98 ? -6.894 11.558 -10.948 1.00 88.31 98 GLU A CA 1
ATOM 833 C C . GLU A 1 98 ? -7.191 10.377 -10.025 1.00 88.31 98 GLU A C 1
ATOM 835 O O . GLU A 1 98 ? -7.018 9.204 -10.361 1.00 88.31 98 GLU A O 1
ATOM 840 N N . LYS A 1 99 ? -7.686 10.701 -8.829 1.00 89.19 99 LYS A N 1
ATOM 841 C CA . LYS A 1 99 ? -8.202 9.696 -7.903 1.00 89.19 99 LYS A CA 1
ATOM 842 C C . LYS A 1 99 ? -9.554 9.163 -8.393 1.00 89.19 99 LYS A C 1
ATOM 844 O O . LYS A 1 99 ? -10.346 9.938 -8.928 1.00 89.19 99 LYS A O 1
ATOM 849 N N . PRO A 1 100 ? -9.901 7.900 -8.090 1.00 89.75 100 PRO A N 1
ATOM 850 C CA . PRO A 1 100 ? -11.242 7.389 -8.349 1.00 89.75 100 PRO A CA 1
ATOM 851 C C . PRO A 1 100 ? -12.334 8.237 -7.679 1.00 89.75 100 PRO A C 1
ATOM 853 O O . PRO A 1 100 ? -12.149 8.752 -6.565 1.00 89.75 100 PRO A O 1
ATOM 856 N N . CYS A 1 101 ? -13.501 8.336 -8.323 1.00 86.06 101 CYS A N 1
ATOM 857 C CA . CYS A 1 101 ? -14.678 8.959 -7.720 1.00 86.06 101 CYS A CA 1
ATOM 858 C C . CYS A 1 101 ? -14.993 8.286 -6.376 1.00 86.06 101 CYS A C 1
ATOM 860 O O . CYS A 1 101 ? -14.982 7.062 -6.262 1.00 86.06 101 CYS A O 1
ATOM 862 N N . ASN A 1 102 ? -15.273 9.094 -5.350 1.00 87.56 102 ASN A N 1
ATOM 863 C CA . ASN A 1 102 ? -15.548 8.626 -3.986 1.00 87.56 102 ASN A CA 1
ATOM 864 C C . ASN A 1 102 ? -14.391 7.856 -3.323 1.00 87.56 102 ASN A C 1
ATOM 866 O O . ASN A 1 102 ? -14.622 7.055 -2.415 1.00 87.56 102 ASN A O 1
ATOM 870 N N . ALA A 1 103 ? -13.141 8.111 -3.730 1.00 90.69 103 ALA A N 1
ATOM 871 C CA . ALA A 1 103 ? -11.989 7.527 -3.057 1.00 90.69 103 ALA A CA 1
ATOM 872 C C . ALA A 1 103 ? -12.022 7.806 -1.538 1.00 90.69 103 ALA A C 1
ATOM 874 O O . ALA A 1 103 ? -12.218 8.960 -1.131 1.00 90.69 103 ALA A O 1
ATOM 875 N N . PRO A 1 104 ? -11.816 6.779 -0.687 1.00 94.25 104 PRO A N 1
ATOM 876 C CA . PRO A 1 104 ? -11.806 6.961 0.757 1.00 94.25 104 PRO A CA 1
ATOM 877 C C . PRO A 1 104 ? -10.817 8.053 1.173 1.00 94.25 104 PRO A C 1
ATOM 879 O O . PRO A 1 104 ? -9.710 8.148 0.646 1.00 94.25 104 PRO A O 1
ATOM 882 N N . LYS A 1 105 ? -11.173 8.866 2.174 1.00 93.69 105 LYS A N 1
ATOM 883 C CA . LYS A 1 105 ? -10.325 9.997 2.603 1.00 93.69 105 LYS A CA 1
ATOM 884 C C . LYS A 1 105 ? -8.888 9.573 2.928 1.00 93.69 105 LYS A C 1
ATOM 886 O O . LYS A 1 105 ? -7.955 10.308 2.633 1.00 93.69 105 LYS A O 1
ATOM 891 N N . TRP A 1 106 ? -8.710 8.378 3.495 1.00 94.56 106 TRP A N 1
ATOM 892 C CA . TRP A 1 106 ? -7.398 7.850 3.869 1.00 94.56 106 TRP A CA 1
ATOM 893 C C . TRP A 1 106 ? -6.500 7.495 2.682 1.00 94.56 106 TRP A C 1
ATOM 895 O O . TRP A 1 106 ? -5.290 7.394 2.867 1.00 94.56 106 TRP A O 1
ATOM 905 N N . THR A 1 107 ? -7.047 7.342 1.472 1.00 94.62 107 THR A N 1
ATOM 906 C CA . THR A 1 107 ? -6.265 7.067 0.260 1.00 94.62 107 THR A CA 1
ATOM 907 C C . THR A 1 107 ? -5.813 8.328 -0.461 1.00 94.62 107 THR A C 1
ATOM 909 O O . THR A 1 107 ? -4.987 8.226 -1.359 1.00 94.62 107 THR A O 1
ATOM 912 N N . CYS A 1 108 ? -6.320 9.502 -0.084 1.00 93.88 108 CYS A N 1
ATOM 913 C CA . CYS A 1 108 ? -6.054 10.770 -0.764 1.00 93.88 108 CYS A CA 1
ATOM 914 C C . CYS A 1 108 ? -4.978 11.596 -0.042 1.00 93.88 108 CYS A C 1
ATOM 916 O O . CYS A 1 108 ? -4.870 11.534 1.186 1.00 93.88 108 CYS A O 1
ATOM 918 N N . THR A 1 109 ? -4.199 12.382 -0.789 1.00 89.25 109 THR A N 1
ATOM 919 C CA . THR A 1 109 ? -3.179 13.299 -0.243 1.00 89.25 109 THR A CA 1
ATOM 920 C C . THR A 1 109 ? -3.680 14.139 0.937 1.00 89.25 109 THR A C 1
ATOM 922 O O . THR A 1 109 ? -4.875 14.401 1.087 1.00 89.25 109 THR A O 1
ATOM 925 N N . LYS A 1 110 ? -2.742 14.562 1.797 1.00 89.12 110 LYS A N 1
ATOM 926 C CA . LYS A 1 110 ? -2.997 15.365 3.008 1.00 89.12 110 LYS A CA 1
ATOM 927 C C . LYS A 1 110 ? -3.834 14.669 4.096 1.00 89.12 110 LYS A C 1
ATOM 929 O O . LYS A 1 110 ? -4.279 15.318 5.042 1.00 89.12 110 LYS A O 1
ATOM 934 N N . TYR A 1 111 ? -4.041 13.351 4.018 1.00 93.12 111 TYR A N 1
ATOM 935 C CA . TYR A 1 111 ? -4.696 12.604 5.094 1.00 93.12 111 TYR A CA 1
ATOM 936 C C . TYR A 1 111 ? -3.867 12.610 6.392 1.00 93.12 111 TYR A C 1
ATOM 938 O O . TYR A 1 111 ? -2.706 12.199 6.411 1.00 93.12 111 TYR A O 1
ATOM 946 N N . LYS A 1 112 ? -4.496 13.029 7.497 1.00 90.56 112 LYS A N 1
ATOM 947 C CA . LYS A 1 112 ? -3.891 13.122 8.843 1.00 90.56 112 LYS A CA 1
ATOM 948 C C . LYS A 1 112 ? -4.673 12.348 9.919 1.00 90.56 112 LYS A C 1
ATOM 950 O O . LYS A 1 112 ? -4.523 12.613 11.104 1.00 90.56 112 LYS A O 1
ATOM 955 N N . GLY A 1 113 ? -5.554 11.429 9.518 1.00 91.88 113 GLY A N 1
ATOM 956 C CA . GLY A 1 113 ? -6.421 10.705 10.454 1.00 91.88 113 GLY A CA 1
ATOM 957 C C . GLY A 1 113 ? -5.751 9.512 11.146 1.00 91.88 113 GLY A C 1
ATOM 958 O O . GLY A 1 113 ? -4.631 9.122 10.819 1.00 91.88 113 GLY A O 1
ATOM 959 N N . ILE A 1 114 ? -6.490 8.886 12.069 1.00 93.25 114 ILE A N 1
ATOM 960 C CA . ILE A 1 114 ? -6.001 7.828 12.973 1.00 93.25 114 ILE A CA 1
ATOM 961 C C . ILE A 1 114 ? -5.427 6.589 12.266 1.00 93.25 114 ILE A C 1
ATOM 963 O O . ILE A 1 114 ? -4.533 5.932 12.798 1.00 93.25 114 ILE A O 1
ATOM 967 N N . LEU A 1 115 ? -5.883 6.281 11.042 1.00 93.75 115 LEU A N 1
ATOM 968 C CA . LEU A 1 115 ? -5.341 5.151 10.278 1.00 93.75 115 LEU A CA 1
ATOM 969 C C . LEU A 1 115 ? -3.851 5.334 9.979 1.00 93.75 115 LEU A C 1
ATOM 971 O O . LEU A 1 115 ? -3.132 4.341 9.926 1.00 93.75 115 LEU A O 1
ATOM 975 N N . LYS A 1 116 ? -3.374 6.580 9.842 1.00 93.38 116 LYS A N 1
ATOM 976 C CA . LYS A 1 116 ? -1.949 6.867 9.645 1.00 93.38 116 LYS A CA 1
ATOM 977 C C . LYS A 1 116 ? -1.128 6.333 10.817 1.00 93.38 116 LYS A C 1
ATOM 979 O O . LYS A 1 116 ? -0.157 5.623 10.591 1.00 93.38 116 LYS A O 1
ATOM 984 N N . THR A 1 117 ? -1.567 6.595 12.046 1.00 93.50 117 THR A N 1
ATOM 985 C CA . THR A 1 117 ? -0.919 6.093 13.263 1.00 93.50 117 THR A CA 1
ATOM 986 C C . THR A 1 117 ? -0.956 4.571 13.325 1.00 93.50 117 THR A C 1
ATOM 988 O O . THR A 1 117 ? 0.081 3.945 13.492 1.00 93.50 117 THR A O 1
ATOM 991 N N . HIS A 1 118 ? -2.118 3.951 13.099 1.00 94.62 118 HIS A N 1
ATOM 992 C CA . HIS A 1 118 ? -2.226 2.489 13.138 1.00 94.62 118 HIS A CA 1
ATOM 993 C C . HIS A 1 118 ? -1.339 1.788 12.103 1.00 94.62 118 HIS A C 1
ATOM 995 O O . HIS A 1 118 ? -0.740 0.760 12.414 1.00 94.62 118 HIS A O 1
ATOM 1001 N N . ILE A 1 119 ? -1.245 2.336 10.889 1.00 94.00 119 ILE A N 1
ATOM 1002 C CA . ILE A 1 119 ? -0.375 1.802 9.837 1.00 94.00 119 ILE A CA 1
ATOM 1003 C C . ILE A 1 119 ? 1.095 2.012 10.208 1.00 94.00 119 ILE A C 1
ATOM 1005 O O . ILE A 1 119 ? 1.872 1.068 10.103 1.00 94.00 119 ILE A O 1
ATOM 1009 N N . ASN A 1 120 ? 1.469 3.200 10.691 1.00 91.62 120 ASN A N 1
ATOM 1010 C CA . ASN A 1 120 ? 2.828 3.474 11.157 1.00 91.62 120 ASN A CA 1
ATOM 1011 C C . ASN A 1 120 ? 3.245 2.514 12.269 1.00 91.62 120 ASN A C 1
ATOM 1013 O O . ASN A 1 120 ? 4.315 1.930 12.176 1.00 91.62 120 ASN A O 1
ATOM 1017 N N . ASP A 1 121 ? 2.393 2.291 13.268 1.00 91.69 121 ASP A N 1
ATOM 1018 C CA . ASP A 1 121 ? 2.672 1.365 14.366 1.00 91.69 121 ASP A CA 1
ATOM 1019 C C . ASP A 1 121 ? 2.802 -0.072 13.862 1.00 91.69 121 ASP A C 1
ATOM 1021 O O . ASP A 1 121 ? 3.701 -0.802 14.272 1.00 91.69 121 ASP A O 1
ATOM 1025 N N . ALA A 1 122 ? 1.903 -0.500 12.975 1.00 91.50 122 ALA A N 1
ATOM 1026 C CA . ALA A 1 122 ? 1.920 -1.853 12.438 1.00 91.50 122 ALA A CA 1
ATOM 1027 C C . ALA A 1 122 ? 3.152 -2.108 11.566 1.00 91.50 122 ALA A C 1
ATOM 1029 O O . ALA A 1 122 ? 3.703 -3.203 11.630 1.00 91.50 122 ALA A O 1
ATOM 1030 N N . CYS A 1 123 ? 3.591 -1.121 10.785 1.00 87.88 123 CYS A N 1
ATOM 1031 C CA . CYS A 1 123 ? 4.833 -1.193 10.021 1.00 87.88 123 CYS A CA 1
ATOM 1032 C C . CYS A 1 123 ? 6.058 -1.075 10.942 1.00 87.88 123 CYS A C 1
ATOM 1034 O O . CYS A 1 123 ? 6.978 -1.869 10.824 1.00 87.88 123 CYS A O 1
ATOM 1036 N N . GLY A 1 124 ? 6.061 -0.147 11.900 1.00 79.88 124 GLY A N 1
ATOM 1037 C CA . GLY A 1 124 ? 7.170 0.105 12.824 1.00 79.88 124 GLY A CA 1
ATOM 1038 C C . GLY A 1 124 ? 7.441 -1.056 13.779 1.00 79.88 124 GLY A C 1
ATOM 1039 O O . GLY A 1 124 ? 8.590 -1.415 13.989 1.00 79.88 124 GLY A O 1
ATOM 1040 N N . ARG A 1 125 ? 6.401 -1.741 14.273 1.00 60.06 125 ARG A N 1
ATOM 1041 C CA . ARG A 1 125 ? 6.548 -2.977 15.069 1.00 60.06 125 ARG A CA 1
ATOM 1042 C C . ARG A 1 125 ? 7.210 -4.127 14.302 1.00 60.06 125 ARG A C 1
ATOM 1044 O O . ARG A 1 125 ? 7.597 -5.106 14.931 1.00 60.06 125 ARG A O 1
ATOM 1051 N N . GLN A 1 126 ? 7.313 -4.041 12.974 1.00 53.25 126 GLN A N 1
ATOM 1052 C CA . GLN A 1 126 ? 7.995 -5.043 12.148 1.00 53.25 126 GLN A CA 1
ATOM 1053 C C . GLN A 1 126 ? 9.496 -4.752 11.994 1.00 53.25 126 GLN A C 1
ATOM 1055 O O . GLN A 1 126 ? 10.250 -5.668 11.683 1.00 53.25 126 GLN A O 1
ATOM 1060 N N . PHE A 1 127 ? 9.936 -3.522 12.283 1.00 45.34 127 PHE A N 1
ATOM 1061 C CA . PHE A 1 127 ? 11.342 -3.120 12.330 1.00 45.34 127 PHE A CA 1
ATOM 1062 C C . PHE A 1 127 ? 11.753 -2.961 13.797 1.00 45.34 127 PHE A C 1
ATOM 1064 O O . PHE A 1 127 ? 11.666 -1.878 14.373 1.00 45.34 127 PHE A O 1
ATOM 1071 N N . GLY A 1 128 ? 12.158 -4.052 14.449 1.00 38.41 128 GLY A N 1
ATOM 1072 C CA . GLY A 1 128 ? 12.787 -3.950 15.765 1.00 38.41 128 GLY A CA 1
ATOM 1073 C C . GLY A 1 128 ? 14.021 -3.047 15.678 1.00 38.41 128 GLY A C 1
ATOM 1074 O O . GLY A 1 128 ? 14.976 -3.400 15.004 1.00 38.41 128 GLY A O 1
ATOM 1075 N N . ASN A 1 129 ? 13.974 -1.886 16.332 1.00 40.66 129 ASN A N 1
ATOM 1076 C CA . ASN A 1 129 ? 15.087 -0.971 16.635 1.00 40.66 129 ASN A CA 1
ATOM 1077 C C . ASN A 1 129 ? 16.034 -0.521 15.502 1.00 40.66 129 ASN A C 1
ATOM 1079 O O . ASN A 1 129 ? 17.040 0.118 15.795 1.00 40.66 129 ASN A O 1
ATOM 1083 N N . GLU A 1 130 ? 15.699 -0.723 14.233 1.00 37.69 130 GLU A N 1
ATOM 1084 C CA . GLU A 1 130 ? 16.333 -0.015 13.117 1.00 37.69 130 GLU A CA 1
ATOM 1085 C C . GLU A 1 130 ? 15.266 0.790 12.379 1.00 37.69 130 GLU A C 1
ATOM 1087 O O . GLU A 1 130 ? 14.625 0.329 11.436 1.00 37.69 130 GLU A O 1
ATOM 1092 N N . LEU A 1 131 ? 15.053 2.021 12.851 1.00 37.47 131 LEU A N 1
ATOM 1093 C CA . LEU A 1 131 ? 14.455 3.078 12.042 1.00 37.47 131 LEU A CA 1
ATOM 1094 C C . LEU A 1 131 ? 15.278 3.187 10.750 1.00 37.47 131 LEU A C 1
ATOM 1096 O O . LEU A 1 131 ? 16.470 3.488 10.838 1.00 37.47 131 LEU A O 1
ATOM 1100 N N . PRO A 1 132 ? 14.690 3.016 9.553 1.00 37.72 132 PRO A N 1
ATOM 1101 C CA . PRO A 1 132 ? 15.341 3.481 8.346 1.00 37.72 132 PRO A CA 1
ATOM 1102 C C . PRO A 1 132 ? 15.472 4.997 8.480 1.00 37.72 132 PRO A C 1
ATOM 1104 O O . PRO A 1 132 ? 14.485 5.736 8.429 1.00 37.72 132 PRO A O 1
ATOM 1107 N N . SER A 1 133 ? 16.698 5.454 8.717 1.00 40.38 133 SER A N 1
ATOM 1108 C CA . SER A 1 133 ? 17.082 6.854 8.622 1.00 40.38 133 SER A CA 1
ATOM 1109 C C . SER A 1 133 ? 16.536 7.394 7.304 1.00 40.38 133 SER A C 1
ATOM 1111 O O . SER A 1 133 ? 16.978 6.953 6.244 1.00 40.38 133 SER A O 1
ATOM 1113 N N . ARG A 1 134 ? 15.598 8.346 7.402 1.00 42.12 134 ARG A N 1
ATOM 1114 C CA . ARG A 1 134 ? 14.822 9.009 6.331 1.00 42.12 134 ARG A CA 1
ATOM 1115 C C . ARG A 1 134 ? 13.379 8.529 6.186 1.00 42.12 134 ARG A C 1
ATOM 1117 O O . ARG A 1 134 ? 12.920 8.154 5.110 1.00 42.12 134 ARG A O 1
ATOM 1124 N N . LEU A 1 135 ? 12.602 8.764 7.242 1.00 37.56 135 LEU A N 1
ATOM 1125 C CA . LEU A 1 135 ? 11.284 9.362 7.043 1.00 37.56 135 LEU A CA 1
ATOM 1126 C C . LEU A 1 135 ? 11.526 10.803 6.546 1.00 37.56 135 LEU A C 1
ATOM 1128 O O . LEU A 1 135 ? 11.569 11.738 7.337 1.00 37.56 135 LEU A O 1
ATOM 1132 N N . ASN A 1 136 ? 11.795 10.986 5.248 1.00 33.19 136 ASN A N 1
ATOM 1133 C CA . ASN A 1 136 ? 11.724 12.322 4.664 1.00 33.19 136 ASN A CA 1
ATOM 1134 C C . ASN A 1 136 ? 10.245 12.710 4.677 1.00 33.19 136 ASN A C 1
ATOM 1136 O O . ASN A 1 136 ? 9.462 12.310 3.813 1.00 33.19 136 ASN A O 1
ATOM 1140 N N . GLU A 1 137 ? 9.867 13.453 5.712 1.00 40.66 137 GLU A N 1
ATOM 1141 C CA . GLU A 1 137 ? 8.737 14.363 5.677 1.00 40.66 137 GLU A CA 1
ATOM 1142 C C . GLU A 1 137 ? 8.985 15.337 4.521 1.00 40.66 137 GLU A C 1
ATOM 1144 O O . GLU A 1 137 ? 9.622 16.373 4.673 1.00 40.66 137 GLU A O 1
ATOM 1149 N N . LEU A 1 138 ? 8.540 14.970 3.320 1.00 37.44 138 LEU A N 1
ATOM 1150 C CA . LEU A 1 138 ? 8.331 15.958 2.277 1.00 37.44 138 LEU A CA 1
ATOM 1151 C C . LEU A 1 138 ? 7.147 16.803 2.733 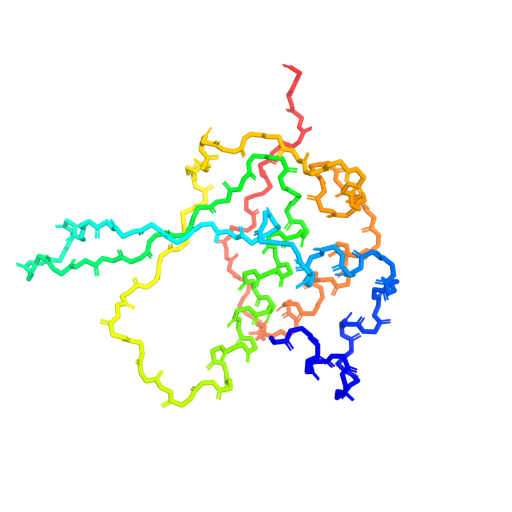1.00 37.44 138 LEU A C 1
ATOM 1153 O O . LEU A 1 138 ? 6.019 16.314 2.827 1.00 37.44 138 LEU A O 1
ATOM 11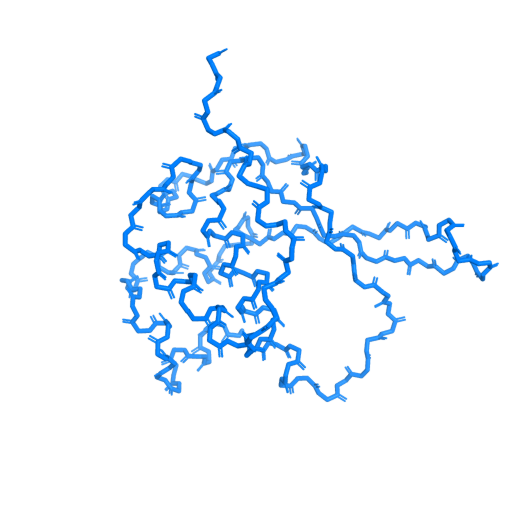57 N N . ASN A 1 139 ? 7.478 18.039 3.098 1.00 39.34 139 ASN A N 1
ATOM 1158 C CA . ASN A 1 139 ? 6.586 19.138 3.415 1.00 39.34 139 ASN A CA 1
ATOM 1159 C C . ASN A 1 139 ? 5.275 19.059 2.620 1.00 39.34 139 ASN A C 1
ATOM 1161 O O . ASN A 1 139 ? 5.233 19.349 1.431 1.00 39.34 139 ASN A O 1
ATOM 1165 N N . ASP A 1 140 ? 4.172 18.800 3.324 1.00 38.47 140 ASP A N 1
ATOM 1166 C CA . ASP A 1 140 ? 2.812 19.124 2.863 1.00 38.47 140 ASP A CA 1
ATOM 1167 C C . ASP A 1 140 ? 2.533 20.650 2.948 1.00 38.47 140 ASP A C 1
ATOM 1169 O O . ASP A 1 140 ? 1.378 21.077 3.000 1.00 38.47 140 ASP A O 1
ATOM 1173 N N . ASN A 1 141 ? 3.587 21.470 2.977 1.00 41.47 141 ASN A N 1
ATOM 1174 C CA . ASN A 1 141 ? 3.540 22.923 3.006 1.00 41.47 141 ASN A CA 1
ATOM 1175 C C . ASN A 1 141 ? 4.306 23.456 1.799 1.00 41.47 141 ASN A C 1
ATOM 1177 O O . ASN A 1 141 ? 5.487 23.752 1.917 1.00 41.47 141 ASN A O 1
ATOM 1181 N N . GLU A 1 142 ? 3.626 23.584 0.669 1.00 35.19 142 GLU A N 1
ATOM 1182 C CA . GLU A 1 142 ? 3.851 24.701 -0.244 1.00 35.19 142 GLU A CA 1
ATOM 1183 C C . GLU A 1 142 ? 2.592 24.893 -1.098 1.00 35.19 142 GLU A C 1
ATOM 1185 O O . GLU A 1 142 ? 1.949 23.928 -1.530 1.00 35.19 142 GLU A O 1
ATOM 1190 N N . ILE A 1 143 ? 2.183 26.160 -1.157 1.00 38.66 143 ILE A N 1
ATOM 1191 C CA . ILE A 1 143 ? 1.086 26.726 -1.948 1.00 38.66 143 ILE A CA 1
ATOM 1192 C C . ILE A 1 143 ? 1.563 26.850 -3.390 1.00 38.66 143 ILE A C 1
ATOM 1194 O O . ILE A 1 143 ? 2.734 27.249 -3.565 1.00 38.66 143 ILE A O 1
#

Secondary structure (DSSP, 8-state):
-HHHHHHTT-TTGGGS-HHHHHHHHH-GGGSPPEEEEE-TT-TT-PEEEEEEEPTTB-HHHHIIIIIIIHHHHHHH--SPPSS-EEEEEEEEPSS--SPPTT--GGGBTT--SHHHHHHHHHHHTTSSS---S------S---

Foldseek 3Di:
DLVVCVVVPPVLNVPDDPVQCVCVVPPCLLAWDWDWDFPPVDPVRDIATETAAAPFFAPLSVLCVPQPVVVVVVVPDPDDDPHHYHYDPPDHDPVDHDDDPPNRLNGGYPDDDPSSVSSCCVSVVVDPPDDPPDPPPPDPDDD

Organism: NCBI:txid588596

Sequence (143 aa):
MINHLRRVGDPLIRKFNNEHLQPVINHSAYHSPEISETDEENPSGKRKIVIRDFKWRSSTCRMFLRNYIDQKISEKSKVPKKRKYVYDNENFYDKEEEKPCNAPKWTCTKYKGILKTHINDACGRQFGNELPSRLNELNDNEI

pLDDT: mean 83.22, std 17.21, range [33.19, 94.94]